Protein AF-A0A950RYG4-F1 (afdb_monomer_lite)

Radius of gyration: 12.72 Å; chains: 1; bounding box: 25×17×36 Å

Structure (mmCIF, N/CA/C/O backbone):
data_AF-A0A950RYG4-F1
#
_entry.id   AF-A0A950RYG4-F1
#
loop_
_atom_site.group_PDB
_atom_site.id
_atom_site.type_symbol
_atom_site.label_atom_id
_atom_site.label_alt_id
_atom_site.label_comp_id
_atom_site.label_asym_id
_atom_site.label_entity_id
_atom_site.label_seq_id
_atom_site.pdbx_PDB_ins_code
_atom_site.Cartn_x
_atom_site.Cartn_y
_atom_site.Cartn_z
_atom_site.occupancy
_atom_site.B_iso_or_equiv
_atom_site.auth_seq_id
_atom_site.auth_comp_id
_atom_site.auth_asym_id
_atom_site.auth_atom_id
_atom_site.pdbx_PDB_model_num
ATOM 1 N N . MET A 1 1 ? 2.245 -7.968 23.503 1.00 71.88 1 MET A N 1
ATOM 2 C CA . MET A 1 1 ? 1.380 -7.138 22.635 1.00 71.88 1 MET A CA 1
ATOM 3 C C . MET A 1 1 ? 1.430 -7.706 21.227 1.00 71.88 1 MET A C 1
ATOM 5 O O . MET A 1 1 ? 2.495 -8.166 20.833 1.00 71.88 1 MET A O 1
ATOM 9 N N . ALA A 1 2 ? 0.305 -7.739 20.512 1.00 83.25 2 ALA A N 1
ATOM 10 C CA . ALA A 1 2 ? 0.276 -8.169 19.113 1.00 83.25 2 ALA A CA 1
ATOM 11 C C . ALA A 1 2 ? 0.821 -7.053 18.208 1.00 83.25 2 ALA A C 1
ATOM 13 O O . ALA A 1 2 ? 0.609 -5.884 18.499 1.00 83.25 2 ALA A O 1
ATOM 14 N N . LEU A 1 3 ? 1.523 -7.398 17.128 1.00 90.00 3 LEU A N 1
ATOM 15 C CA . LEU A 1 3 ? 2.008 -6.411 16.151 1.00 90.00 3 LEU A CA 1
ATOM 16 C C . LEU A 1 3 ? 0.889 -5.932 15.212 1.00 90.00 3 LEU A C 1
ATOM 18 O O . LEU A 1 3 ? 0.896 -4.796 14.753 1.00 90.00 3 LEU A O 1
ATOM 22 N N . VAL A 1 4 ? -0.074 -6.812 14.945 1.00 95.44 4 VAL A N 1
ATOM 23 C CA . VAL A 1 4 ? -1.177 -6.595 14.012 1.00 95.44 4 VAL A CA 1
ATOM 24 C C . VAL A 1 4 ? -2.487 -6.810 14.758 1.00 95.44 4 VAL A C 1
ATOM 26 O O . VAL A 1 4 ? -2.646 -7.831 15.428 1.00 95.44 4 VAL A O 1
ATOM 29 N N . SER A 1 5 ? -3.403 -5.851 14.653 1.00 95.94 5 SER A N 1
ATOM 30 C CA . SER A 1 5 ? -4.768 -5.943 15.172 1.00 95.94 5 SER A CA 1
ATOM 31 C C . SER A 1 5 ? -5.773 -6.323 14.084 1.00 95.94 5 SER A C 1
ATOM 33 O O . SER A 1 5 ? -6.665 -7.121 14.351 1.00 95.94 5 SER A O 1
ATOM 35 N N . ASP A 1 6 ? -5.602 -5.810 12.861 1.00 96.69 6 ASP A N 1
ATOM 36 C CA . ASP A 1 6 ? -6.511 -6.057 11.738 1.00 96.69 6 ASP A CA 1
ATOM 37 C C . ASP A 1 6 ? -5.781 -6.029 10.386 1.00 96.69 6 ASP A C 1
ATOM 39 O O . ASP A 1 6 ? -4.894 -5.198 10.162 1.00 96.69 6 ASP A O 1
ATOM 43 N N . TRP A 1 7 ? -6.164 -6.930 9.477 1.00 96.62 7 TRP A N 1
ATOM 44 C CA . TRP A 1 7 ? -5.636 -6.989 8.114 1.00 96.62 7 TRP A CA 1
ATOM 45 C C . TRP A 1 7 ? -6.543 -6.219 7.159 1.00 96.62 7 TRP A C 1
ATOM 47 O O . TRP A 1 7 ? -7.617 -6.690 6.795 1.00 96.62 7 TRP A O 1
ATOM 57 N N . VAL A 1 8 ? -6.062 -5.074 6.677 1.00 97.19 8 VAL A N 1
ATOM 58 C CA . VAL A 1 8 ? -6.819 -4.226 5.744 1.00 97.19 8 VAL A CA 1
ATOM 59 C C . VAL A 1 8 ? -6.586 -4.655 4.297 1.00 97.19 8 VAL A C 1
ATOM 61 O O . VAL A 1 8 ? -7.493 -4.608 3.470 1.00 97.19 8 VAL A O 1
ATOM 64 N N . GLN A 1 9 ? -5.365 -5.085 3.976 1.00 96.44 9 GLN A N 1
ATOM 65 C CA . GLN A 1 9 ? -5.009 -5.548 2.643 1.00 96.44 9 GLN A CA 1
ATOM 66 C C . GLN A 1 9 ? -3.942 -6.637 2.716 1.00 96.44 9 GLN A C 1
ATOM 68 O O . GLN A 1 9 ? -2.869 -6.447 3.294 1.00 96.44 9 GLN A O 1
ATOM 73 N N . GLN A 1 10 ? -4.214 -7.759 2.056 1.00 95.81 10 GLN A N 1
ATOM 74 C CA . GLN A 1 10 ? -3.240 -8.831 1.875 1.00 95.81 10 GLN A CA 1
ATOM 75 C C . GLN A 1 10 ? -2.078 -8.400 0.956 1.00 95.81 10 GLN A C 1
ATOM 77 O O . GLN A 1 10 ? -2.231 -7.454 0.168 1.00 95.81 10 GLN A O 1
ATOM 82 N N . PRO A 1 11 ? -0.925 -9.100 1.017 1.00 96.56 11 PRO A N 1
ATOM 83 C CA . PRO A 1 11 ? 0.206 -8.856 0.128 1.00 96.56 11 PRO A CA 1
ATOM 84 C C . PRO A 1 11 ? -0.215 -8.817 -1.342 1.00 96.56 11 PRO A C 1
ATOM 86 O O . PRO A 1 11 ? -0.565 -9.846 -1.915 1.00 96.56 11 PRO A O 1
ATOM 89 N N . SER A 1 12 ? -0.146 -7.639 -1.956 1.00 96.69 12 SER 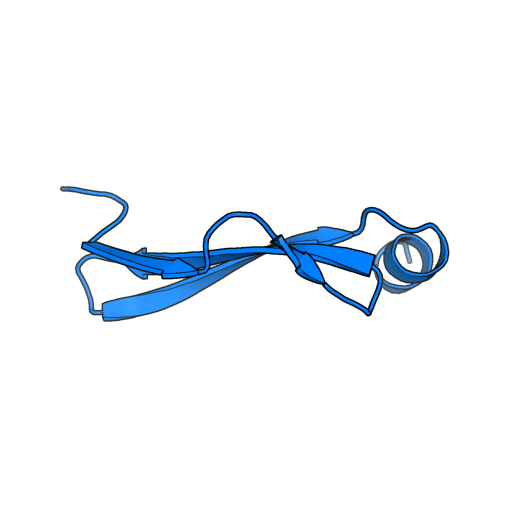A N 1
ATOM 90 C CA . SER A 1 12 ? -0.625 -7.419 -3.323 1.00 96.69 12 SER A CA 1
ATOM 91 C C . SER A 1 12 ? 0.367 -6.588 -4.122 1.00 96.69 12 SER A C 1
ATOM 93 O O . SER A 1 12 ? 0.960 -5.637 -3.607 1.00 96.69 12 SER A O 1
ATOM 95 N N . THR A 1 13 ? 0.550 -6.948 -5.391 1.00 96.75 13 THR A N 1
ATOM 96 C CA . THR A 1 13 ? 1.317 -6.136 -6.339 1.00 96.75 13 THR A CA 1
ATOM 97 C C . THR A 1 13 ? 0.409 -5.062 -6.911 1.00 96.75 13 THR A C 1
ATOM 99 O O . THR A 1 13 ? -0.599 -5.360 -7.547 1.00 96.75 13 THR A O 1
ATOM 102 N N . MET A 1 14 ? 0.773 -3.810 -6.681 1.00 94.69 14 MET A N 1
ATOM 103 C CA . MET A 1 14 ? 0.016 -2.658 -7.135 1.00 94.69 14 MET A CA 1
ATOM 104 C C . MET A 1 14 ? 0.270 -2.363 -8.616 1.00 94.69 14 MET A C 1
ATOM 106 O O . MET A 1 14 ? 1.370 -2.635 -9.108 1.00 94.69 14 MET A O 1
ATOM 110 N N . PRO A 1 15 ? -0.681 -1.720 -9.322 1.00 93.00 15 PRO A N 1
ATOM 111 C CA . PRO A 1 15 ? -0.526 -1.368 -10.738 1.00 93.00 15 PRO A CA 1
ATOM 112 C C . PRO A 1 15 ? 0.713 -0.511 -11.039 1.00 93.00 15 PRO A C 1
ATOM 114 O O . PRO A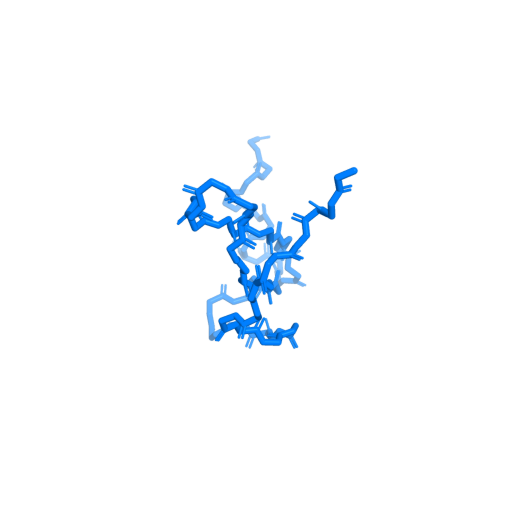 1 15 ? 1.265 -0.567 -12.134 1.00 93.00 15 PRO A O 1
ATOM 117 N N . TRP A 1 16 ? 1.174 0.269 -10.057 1.00 89.00 16 TRP A N 1
ATOM 118 C CA . TRP A 1 16 ? 2.368 1.115 -10.151 1.00 89.00 16 TRP A CA 1
ATOM 119 C C . TRP A 1 16 ? 3.685 0.398 -9.809 1.00 89.00 16 TRP A C 1
ATOM 121 O O . TRP A 1 16 ? 4.727 1.046 -9.771 1.00 89.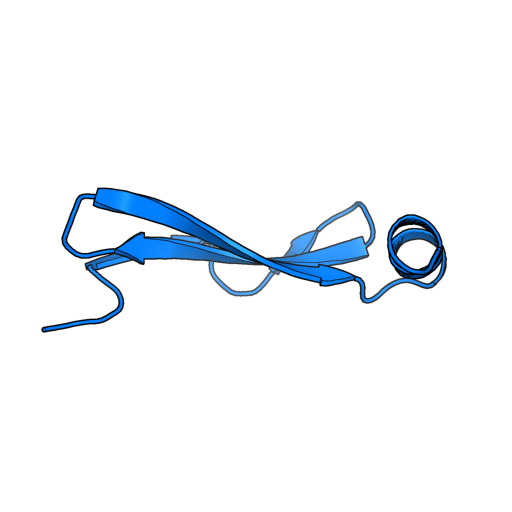00 16 TRP A O 1
ATOM 131 N N . GLY A 1 17 ? 3.666 -0.915 -9.555 1.00 93.62 17 GLY A N 1
ATOM 132 C CA . GLY A 1 17 ? 4.875 -1.732 -9.413 1.00 93.62 17 GLY A CA 1
ATOM 133 C C . GLY A 1 17 ? 5.419 -1.891 -7.991 1.00 93.62 17 GLY A C 1
ATOM 134 O O . GLY A 1 17 ? 6.481 -2.487 -7.829 1.00 93.62 17 GLY A O 1
ATOM 135 N N . ASN A 1 18 ? 4.712 -1.414 -6.961 1.00 96.00 18 ASN A N 1
ATOM 136 C CA . ASN A 1 18 ? 5.051 -1.712 -5.563 1.00 96.00 18 ASN A CA 1
ATOM 137 C C . ASN A 1 18 ? 4.300 -2.957 -5.095 1.00 96.00 18 ASN A C 1
ATOM 139 O O . ASN A 1 18 ? 3.104 -3.084 -5.348 1.00 96.00 18 ASN A O 1
ATOM 143 N N . ARG A 1 19 ? 4.959 -3.835 -4.343 1.00 97.19 19 ARG A N 1
ATOM 144 C CA . ARG A 1 19 ? 4.280 -4.872 -3.563 1.00 97.19 19 ARG A CA 1
ATOM 145 C C . ARG A 1 19 ? 4.022 -4.335 -2.164 1.00 97.19 19 ARG A C 1
ATOM 147 O O . ARG A 1 19 ? 4.974 -3.914 -1.513 1.00 97.19 19 ARG A O 1
ATOM 154 N N . SER A 1 20 ? 2.769 -4.335 -1.716 1.00 97.44 20 SER A N 1
ATOM 155 C CA . SER A 1 20 ? 2.384 -3.792 -0.411 1.00 97.44 20 SER A CA 1
ATOM 156 C C . SER A 1 20 ? 1.502 -4.730 0.405 1.00 97.44 20 SER A C 1
ATOM 158 O O . SER A 1 20 ? 0.809 -5.595 -0.134 1.00 97.44 20 SER A O 1
ATOM 160 N N . ILE A 1 21 ? 1.532 -4.527 1.719 1.00 97.56 21 ILE A N 1
ATOM 161 C CA . ILE A 1 21 ? 0.629 -5.114 2.708 1.00 97.56 21 ILE A CA 1
ATOM 162 C C . ILE A 1 21 ? 0.155 -3.993 3.641 1.00 97.56 21 ILE A C 1
ATOM 164 O O . ILE A 1 21 ? 0.938 -3.103 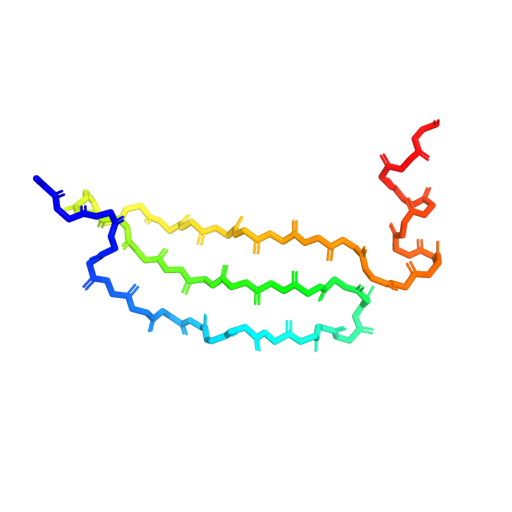3.989 1.00 97.56 21 ILE A O 1
ATOM 168 N N . LEU A 1 22 ? -1.122 -4.024 4.025 1.00 97.75 22 LEU A N 1
ATOM 169 C CA . LEU A 1 22 ? -1.747 -2.967 4.819 1.00 97.75 22 LEU A CA 1
ATOM 170 C C . LEU A 1 22 ? -2.441 -3.562 6.042 1.00 97.75 22 LEU A C 1
ATOM 172 O O . LEU A 1 22 ? -3.236 -4.498 5.918 1.00 97.75 22 LEU A O 1
ATOM 176 N N . PHE A 1 23 ? -2.157 -3.015 7.218 1.00 97.69 23 PHE A N 1
ATOM 177 C CA . PHE A 1 23 ? -2.724 -3.501 8.472 1.00 97.69 23 PHE A CA 1
ATOM 178 C C . PHE A 1 23 ? -2.871 -2.385 9.507 1.00 97.69 23 PHE A C 1
ATOM 180 O O . PHE A 1 23 ? -2.315 -1.295 9.345 1.00 97.69 23 PHE A O 1
ATOM 187 N N . ARG A 1 24 ? -3.629 -2.663 10.570 1.00 97.81 24 ARG A N 1
ATOM 188 C CA . ARG A 1 24 ? -3.707 -1.808 11.758 1.00 97.81 24 ARG A CA 1
ATOM 189 C C . ARG A 1 24 ? -2.874 -2.378 12.893 1.00 97.81 24 ARG A C 1
ATOM 191 O O . ARG A 1 24 ? -2.868 -3.589 13.106 1.00 97.81 24 ARG A O 1
ATOM 198 N N . ASP A 1 25 ? -2.184 -1.513 13.623 1.00 96.62 25 ASP A N 1
ATOM 199 C CA . ASP A 1 25 ? -1.537 -1.880 14.885 1.00 96.62 25 ASP A CA 1
ATOM 200 C C . ASP A 1 25 ? -2.561 -1.867 16.051 1.00 96.62 25 ASP A C 1
ATOM 202 O O . ASP A 1 25 ? -3.726 -1.492 15.855 1.00 96.62 25 ASP A O 1
ATOM 206 N N . PRO A 1 26 ? -2.191 -2.271 17.280 1.00 96.94 26 PRO A N 1
ATOM 207 C CA . PRO A 1 26 ? -3.102 -2.230 18.431 1.00 96.94 26 PRO A CA 1
ATOM 208 C C . PRO A 1 26 ? -3.607 -0.837 1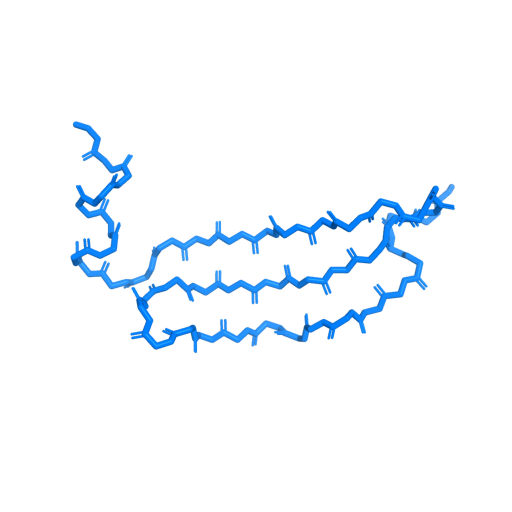8.829 1.00 96.94 26 PRO A C 1
ATOM 210 O O . PRO A 1 26 ? -4.586 -0.742 19.564 1.00 96.94 26 PRO A O 1
ATOM 213 N N . HIS A 1 27 ? -2.951 0.230 18.375 1.00 95.75 27 HIS A N 1
ATOM 214 C CA . HIS A 1 27 ? -3.355 1.612 18.627 1.00 95.75 27 HIS A CA 1
ATOM 215 C C . HIS A 1 27 ? -4.275 2.157 17.521 1.00 95.75 27 HIS A C 1
ATOM 217 O O . HIS A 1 27 ? -4.739 3.292 17.609 1.00 95.75 27 HIS A O 1
ATOM 223 N N . GLY A 1 28 ? -4.569 1.350 16.495 1.00 94.94 28 GLY A N 1
ATOM 224 C CA . GLY A 1 28 ? -5.421 1.713 15.366 1.00 94.94 28 GLY A CA 1
ATOM 225 C C . GLY A 1 28 ? -4.688 2.437 14.233 1.00 94.94 28 GLY A C 1
ATOM 226 O O . GLY A 1 28 ? -5.339 2.814 13.249 1.00 94.94 28 GLY A O 1
ATOM 227 N N . ASN A 1 29 ? -3.362 2.599 14.323 1.00 96.56 29 ASN A N 1
ATOM 228 C CA . ASN A 1 29 ? -2.562 3.234 13.279 1.00 96.56 29 ASN A CA 1
ATOM 229 C C . ASN A 1 29 ? -2.595 2.386 12.010 1.00 96.56 29 ASN A C 1
ATOM 231 O O . ASN A 1 29 ? -2.395 1.174 12.065 1.00 96.56 29 ASN A O 1
ATOM 235 N N . LEU A 1 30 ? -2.818 3.027 10.862 1.00 97.62 30 LEU A N 1
ATOM 236 C CA . LEU A 1 30 ? -2.762 2.355 9.568 1.00 97.62 30 LEU A CA 1
ATOM 237 C C . LEU A 1 30 ? -1.310 2.295 9.083 1.00 97.62 30 LEU A C 1
ATOM 239 O O . LEU A 1 30 ? -0.698 3.331 8.823 1.00 97.62 30 LEU A O 1
ATOM 243 N N . VAL A 1 31 ? -0.777 1.085 8.939 1.00 97.19 31 VAL A N 1
ATOM 244 C CA . VAL A 1 31 ? 0.610 0.838 8.535 1.00 97.19 31 VAL A CA 1
ATOM 245 C C . VAL A 1 31 ? 0.642 0.220 7.142 1.00 97.19 31 VAL A C 1
ATOM 247 O O . VAL A 1 31 ? -0.018 -0.787 6.883 1.00 97.19 31 VAL A O 1
ATOM 250 N N . ASN A 1 32 ? 1.443 0.819 6.256 1.00 96.69 32 ASN A N 1
ATOM 251 C CA . ASN A 1 32 ? 1.729 0.318 4.914 1.00 96.69 32 ASN A CA 1
ATOM 252 C C . ASN A 1 32 ? 3.196 -0.093 4.813 1.00 96.69 32 ASN A C 1
ATOM 254 O O . ASN A 1 32 ? 4.081 0.762 4.821 1.00 96.69 32 ASN A O 1
ATOM 258 N N . LEU A 1 33 ? 3.444 -1.394 4.684 1.00 96.19 33 LEU A N 1
ATOM 259 C CA . LEU A 1 33 ? 4.764 -1.904 4.334 1.00 96.19 33 LEU A CA 1
ATOM 260 C C . LEU A 1 33 ? 4.776 -2.196 2.841 1.00 96.19 33 LEU A C 1
ATOM 262 O O . LEU A 1 33 ? 3.969 -2.989 2.351 1.00 96.19 33 LEU A O 1
ATOM 266 N N . PHE A 1 34 ? 5.701 -1.569 2.119 1.00 96.38 34 PHE A N 1
ATOM 267 C CA . PHE A 1 34 ? 5.834 -1.766 0.686 1.00 96.38 34 PHE A CA 1
ATOM 268 C C . PHE A 1 34 ? 7.292 -1.888 0.255 1.00 96.38 34 PHE A C 1
ATOM 270 O O . PHE A 1 34 ? 8.197 -1.355 0.891 1.00 96.38 34 PHE A O 1
ATOM 277 N N . THR A 1 35 ? 7.497 -2.580 -0.861 1.00 96.06 35 THR A N 1
ATOM 278 C CA . THR A 1 35 ? 8.778 -2.641 -1.565 1.00 96.06 35 THR A CA 1
ATOM 279 C C . THR A 1 35 ? 8.542 -2.486 -3.071 1.00 96.06 35 THR A C 1
ATOM 281 O O . THR A 1 35 ? 7.595 -3.086 -3.600 1.00 96.06 35 THR A O 1
ATOM 284 N N . PRO A 1 36 ? 9.319 -1.652 -3.783 1.00 95.44 36 PRO A N 1
ATOM 285 C CA . PRO A 1 36 ? 9.234 -1.570 -5.235 1.00 95.44 36 PRO A CA 1
ATOM 286 C C . PRO A 1 36 ? 9.753 -2.872 -5.861 1.00 95.44 36 PRO A C 1
ATOM 288 O O . PRO A 1 36 ? 10.831 -3.347 -5.518 1.00 95.44 36 PRO A O 1
ATOM 291 N N . VAL A 1 37 ? 8.985 -3.458 -6.783 1.00 95.06 37 VAL A N 1
ATOM 292 C CA . VAL A 1 37 ? 9.352 -4.715 -7.469 1.00 95.06 37 VAL A CA 1
ATOM 293 C C . VAL A 1 37 ? 9.540 -4.553 -8.979 1.00 95.06 37 VAL A C 1
ATOM 295 O O . VAL A 1 37 ? 10.087 -5.445 -9.620 1.00 95.06 37 VAL A O 1
ATOM 298 N N . ARG A 1 38 ? 9.109 -3.424 -9.558 1.00 92.62 38 ARG A N 1
ATOM 299 C CA . ARG A 1 38 ? 9.316 -3.084 -10.976 1.00 92.62 38 ARG A CA 1
ATOM 300 C C . ARG A 1 38 ? 10.458 -2.077 -11.127 1.00 92.62 38 ARG A C 1
ATOM 302 O O . ARG A 1 38 ? 10.608 -1.201 -10.282 1.00 92.62 38 ARG A O 1
ATOM 309 N N . GLU A 1 39 ? 11.242 -2.175 -12.200 1.00 91.94 39 GLU A N 1
ATOM 310 C CA . GLU A 1 39 ? 12.434 -1.334 -12.416 1.00 91.94 39 GLU A CA 1
ATOM 311 C C . GLU A 1 39 ? 12.156 0.174 -12.356 1.00 91.94 39 GLU A C 1
ATOM 313 O O . GLU A 1 39 ? 12.928 0.929 -11.775 1.00 91.94 39 GLU A O 1
ATOM 318 N N . ASP A 1 40 ? 11.050 0.636 -12.935 1.00 91.31 40 ASP A N 1
ATOM 319 C CA . ASP A 1 40 ? 10.639 2.043 -12.894 1.00 91.31 40 ASP A CA 1
ATOM 320 C C . ASP A 1 40 ? 10.209 2.491 -11.488 1.00 91.31 40 ASP A C 1
ATOM 322 O O . ASP A 1 40 ? 10.448 3.636 -11.112 1.00 91.31 40 ASP A O 1
ATOM 326 N N . ALA A 1 41 ? 9.602 1.598 -10.702 1.00 90.75 41 ALA A N 1
ATOM 327 C CA . ALA A 1 41 ? 9.278 1.849 -9.305 1.00 90.75 41 ALA A CA 1
ATOM 328 C C . ALA A 1 41 ? 10.561 1.918 -8.470 1.00 90.75 41 ALA A C 1
ATOM 330 O O . ALA A 1 41 ? 10.718 2.833 -7.672 1.00 90.75 41 ALA A O 1
ATOM 331 N N . ILE A 1 42 ? 11.511 1.011 -8.708 1.00 93.25 42 ILE A N 1
ATOM 332 C CA . ILE A 1 42 ? 12.818 0.993 -8.045 1.00 93.25 42 ILE A CA 1
ATOM 333 C C . ILE A 1 42 ? 13.574 2.301 -8.320 1.00 93.25 42 ILE A C 1
ATOM 335 O O . ILE A 1 42 ? 14.020 2.952 -7.378 1.00 93.25 42 ILE A O 1
ATOM 339 N N . LYS A 1 43 ? 13.632 2.749 -9.582 1.00 92.50 43 LYS A N 1
ATOM 340 C CA . LYS A 1 43 ?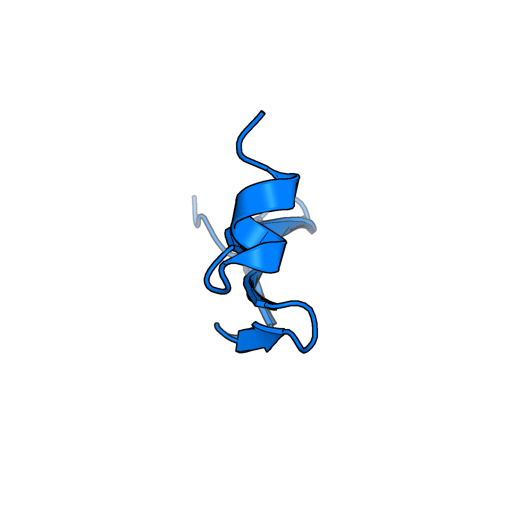 14.272 4.020 -9.976 1.00 92.50 43 LYS A CA 1
ATOM 341 C C . LYS A 1 43 ? 13.688 5.258 -9.285 1.00 92.50 43 LYS A C 1
ATOM 343 O O . LYS A 1 43 ? 14.358 6.277 -9.235 1.00 92.50 43 LYS A O 1
ATOM 348 N N . LYS A 1 44 ? 12.454 5.206 -8.766 1.00 87.75 44 LYS A N 1
ATOM 349 C CA . LYS A 1 44 ? 11.862 6.320 -8.001 1.00 87.75 44 LYS A CA 1
ATOM 350 C C . LYS A 1 44 ? 12.376 6.412 -6.563 1.00 87.75 44 LYS A C 1
ATOM 352 O O . LYS A 1 44 ? 12.234 7.466 -5.955 1.00 87.75 44 LYS A O 1
ATOM 357 N N . PHE A 1 45 ? 12.906 5.318 -6.015 1.00 86.88 45 PHE A N 1
ATOM 358 C CA . PHE A 1 45 ? 13.335 5.229 -4.614 1.00 86.88 45 PHE A CA 1
ATOM 359 C C . PHE A 1 45 ? 14.842 5.008 -4.451 1.00 86.88 45 PHE A C 1
ATOM 361 O O . PHE A 1 45 ? 15.372 5.257 -3.372 1.00 86.88 45 PHE A O 1
ATOM 368 N N . ILE A 1 46 ? 15.530 4.564 -5.504 1.00 81.81 46 ILE A N 1
ATOM 369 C CA . ILE A 1 46 ? 16.989 4.610 -5.589 1.00 81.81 46 ILE A CA 1
ATOM 370 C C . ILE A 1 46 ? 17.353 5.993 -6.131 1.00 81.81 46 ILE A C 1
ATOM 372 O O . ILE A 1 46 ? 17.125 6.265 -7.308 1.00 81.81 46 ILE A O 1
ATOM 376 N N . GLY A 1 47 ? 17.828 6.863 -5.238 1.00 64.19 47 GLY A N 1
ATOM 377 C CA . GLY A 1 47 ? 18.428 8.152 -5.593 1.00 64.19 47 GLY A CA 1
ATOM 378 C C . GLY A 1 47 ? 19.763 7.978 -6.296 1.00 64.19 47 GLY A C 1
ATOM 379 O O . GLY A 1 47 ? 20.525 7.079 -5.874 1.00 64.19 47 GLY A O 1
#

Secondary structure (DSSP, 8-state):
--S-SEEEEEEEE-TTSEEEEEEE-TT--EEEEEEE-SHHHHHHH--

Sequence (47 aa):
MALVSDWVQQPSTMPWGNRSILFRDPHGNLVNLFTPVREDAIKKFIG

pLDDT: mean 93.31, std 6.51, range [64.19, 97.81]

Foldseek 3Di:
DDQFDFWPADFDQDPVQKTWGWTAGPVRDIDIDIDGHDPVSVVVVPD